Protein AF-A0A354Q6F8-F1 (afdb_monomer_lite)

Structure (mmCIF, N/CA/C/O backbone):
data_AF-A0A354Q6F8-F1
#
_entry.id   AF-A0A354Q6F8-F1
#
loop_
_atom_site.group_PDB
_atom_site.id
_atom_site.type_symbol
_atom_site.label_atom_id
_atom_site.label_alt_id
_atom_site.label_comp_id
_atom_site.label_asym_id
_atom_site.label_entity_id
_atom_site.label_seq_id
_atom_site.pdbx_PDB_ins_code
_atom_site.Cartn_x
_atom_site.Cartn_y
_atom_site.Cartn_z
_atom_site.occupancy
_atom_site.B_iso_or_equiv
_atom_site.auth_seq_id
_atom_site.auth_comp_id
_atom_site.auth_asym_id
_atom_site.auth_atom_id
_atom_site.pdbx_PDB_model_num
ATOM 1 N N . ASP A 1 1 ? -7.484 -0.399 -15.436 1.00 72.12 1 ASP A N 1
ATOM 2 C CA . ASP A 1 1 ? -6.934 -0.779 -14.123 1.00 72.12 1 ASP A CA 1
ATOM 3 C C . ASP A 1 1 ? -5.488 -0.361 -13.973 1.00 72.12 1 ASP A C 1
ATOM 5 O O . ASP A 1 1 ? -4.770 -0.284 -14.967 1.00 72.12 1 ASP A O 1
ATOM 9 N N . LEU A 1 2 ? -5.095 -0.040 -12.742 1.00 78.19 2 LEU A N 1
ATOM 10 C CA . LEU A 1 2 ? -3.714 0.239 -12.364 1.00 78.19 2 LEU A CA 1
ATOM 11 C C . LEU A 1 2 ? -3.034 -1.099 -12.034 1.00 78.19 2 LEU A C 1
ATOM 13 O O . LEU A 1 2 ? -3.573 -1.889 -11.267 1.00 78.19 2 LEU A O 1
ATOM 17 N N . ASP A 1 3 ? -1.867 -1.354 -12.614 1.00 92.25 3 ASP A N 1
ATOM 18 C CA . ASP A 1 3 ? -1.077 -2.560 -12.347 1.00 92.25 3 ASP A CA 1
ATOM 19 C C . ASP A 1 3 ? -0.376 -2.426 -10.982 1.00 92.25 3 ASP A C 1
ATOM 21 O O . ASP A 1 3 ? 0.593 -1.673 -10.849 1.00 92.25 3 ASP A O 1
ATOM 25 N N . LEU A 1 4 ? -0.910 -3.098 -9.955 1.00 93.12 4 LEU A N 1
ATOM 26 C CA . LEU A 1 4 ? -0.446 -2.959 -8.571 1.00 93.12 4 LEU A CA 1
ATOM 27 C C . LEU A 1 4 ? 0.986 -3.456 -8.358 1.00 93.12 4 LEU A C 1
ATOM 29 O O . LEU A 1 4 ? 1.673 -2.914 -7.497 1.00 93.12 4 LEU A O 1
ATOM 33 N N . GLU A 1 5 ? 1.468 -4.413 -9.150 1.00 92.88 5 GLU A N 1
ATOM 34 C CA . GLU A 1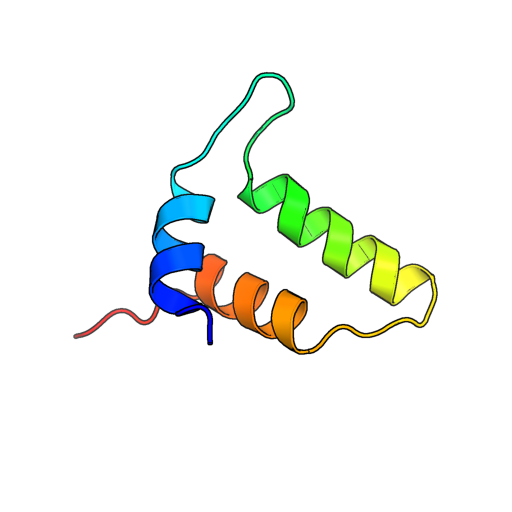 5 ? 2.852 -4.894 -9.064 1.00 92.88 5 GLU A CA 1
ATOM 35 C C . GLU A 1 5 ? 3.819 -3.790 -9.500 1.00 92.88 5 GLU A C 1
ATOM 37 O O . GLU A 1 5 ? 4.737 -3.424 -8.764 1.00 92.88 5 GLU A O 1
ATOM 42 N N . LYS A 1 6 ? 3.535 -3.143 -10.639 1.00 92.88 6 LYS A N 1
ATOM 43 C CA . LYS A 1 6 ? 4.312 -1.979 -11.101 1.00 92.88 6 LYS A CA 1
ATOM 44 C C . LYS A 1 6 ? 4.241 -0.800 -10.136 1.00 92.88 6 LYS A C 1
ATOM 46 O O . LYS A 1 6 ? 5.171 0.007 -10.069 1.00 92.88 6 LYS A O 1
ATOM 51 N N . VAL A 1 7 ? 3.125 -0.641 -9.428 1.00 94.12 7 VAL A N 1
ATOM 52 C CA . VAL A 1 7 ? 2.991 0.392 -8.393 1.00 94.12 7 VAL A CA 1
ATOM 53 C C . VAL A 1 7 ? 3.851 0.038 -7.186 1.00 94.12 7 VAL A C 1
ATOM 55 O O . VAL A 1 7 ? 4.611 0.895 -6.742 1.00 94.12 7 VAL A O 1
ATOM 58 N N . ALA A 1 8 ? 3.797 -1.204 -6.703 1.00 94.31 8 ALA A N 1
ATOM 59 C CA . ALA A 1 8 ? 4.607 -1.677 -5.583 1.00 94.31 8 ALA A CA 1
ATOM 60 C C . ALA A 1 8 ? 6.108 -1.476 -5.850 1.00 94.31 8 ALA A C 1
ATOM 62 O O . ALA A 1 8 ? 6.802 -0.887 -5.021 1.00 94.31 8 ALA A O 1
ATOM 63 N N . GLU A 1 9 ? 6.591 -1.835 -7.046 1.00 92.62 9 GLU A N 1
ATOM 64 C CA . GLU A 1 9 ? 7.986 -1.609 -7.461 1.00 92.62 9 GLU A CA 1
ATOM 65 C C . GLU A 1 9 ? 8.416 -0.139 -7.352 1.00 92.62 9 GLU A C 1
ATOM 67 O O . GLU A 1 9 ? 9.541 0.166 -6.943 1.00 92.62 9 GLU A O 1
ATOM 72 N N . ARG A 1 10 ? 7.528 0.790 -7.728 1.00 92.62 10 ARG A N 1
ATOM 73 C CA . ARG A 1 10 ? 7.790 2.233 -7.635 1.00 92.62 10 ARG A CA 1
ATOM 74 C C . ARG A 1 10 ? 7.757 2.707 -6.190 1.00 92.62 10 ARG A C 1
ATOM 76 O O . ARG A 1 10 ? 8.621 3.486 -5.803 1.00 92.62 10 ARG A O 1
ATOM 83 N N . VAL A 1 11 ? 6.786 2.238 -5.408 1.00 93.31 11 VAL A N 1
ATOM 84 C CA . VAL A 1 11 ? 6.593 2.634 -4.007 1.00 93.31 11 VAL A CA 1
ATOM 85 C C . VAL A 1 11 ? 7.790 2.239 -3.147 1.00 93.31 11 VAL A C 1
ATOM 87 O O . VAL A 1 11 ? 8.269 3.074 -2.385 1.00 93.31 11 VAL A O 1
ATOM 90 N N . VAL A 1 12 ? 8.326 1.026 -3.321 1.00 92.62 12 VAL A N 1
ATOM 91 C CA . VAL A 1 12 ? 9.514 0.543 -2.588 1.00 92.62 12 VAL A CA 1
ATOM 92 C C . VAL A 1 12 ? 10.731 1.453 -2.795 1.00 92.62 12 VAL A C 1
ATOM 94 O O . VAL A 1 12 ? 11.565 1.587 -1.905 1.00 92.62 12 VAL A O 1
ATOM 97 N N . ARG A 1 13 ? 10.849 2.085 -3.969 1.00 91.19 13 ARG A N 1
ATOM 98 C CA . ARG A 1 13 ? 11.999 2.929 -4.339 1.00 91.19 13 ARG A CA 1
ATOM 99 C C . ARG A 1 13 ? 11.760 4.424 -4.128 1.00 91.19 13 ARG A C 1
ATOM 101 O O . ARG A 1 13 ? 12.699 5.204 -4.262 1.00 91.19 13 ARG A O 1
ATOM 108 N N . ALA A 1 14 ? 10.519 4.835 -3.883 1.00 93.81 14 ALA A N 1
ATOM 109 C CA . ALA A 1 14 ? 10.149 6.239 -3.803 1.00 93.81 14 ALA A CA 1
ATOM 110 C C . ALA A 1 14 ? 10.331 6.773 -2.377 1.00 93.81 14 ALA A C 1
ATOM 112 O O . ALA A 1 14 ? 9.724 6.281 -1.425 1.00 93.81 14 ALA A O 1
ATOM 113 N N . GLU A 1 15 ? 11.128 7.830 -2.251 1.00 95.12 15 GLU A N 1
ATOM 114 C CA . GLU A 1 15 ? 11.357 8.554 -1.004 1.00 95.12 15 GLU A CA 1
ATOM 115 C C . GLU A 1 15 ? 11.232 10.058 -1.251 1.00 95.12 15 GLU A C 1
ATOM 117 O O . GLU A 1 15 ? 11.671 10.583 -2.279 1.00 95.12 15 GLU A O 1
ATOM 122 N N . GLY A 1 16 ? 10.592 10.753 -0.315 1.00 92.38 16 GLY A N 1
ATOM 123 C CA . GLY A 1 16 ? 10.426 12.198 -0.352 1.00 92.38 16 GLY A CA 1
ATOM 124 C C . GLY A 1 16 ? 10.888 12.855 0.942 1.00 92.38 16 GLY A C 1
ATOM 125 O O . GLY A 1 16 ? 11.348 12.210 1.877 1.00 92.38 16 GLY A O 1
ATOM 126 N N . LYS A 1 17 ? 10.689 14.173 1.032 1.00 93.38 17 LYS A N 1
ATOM 127 C CA . LYS A 1 17 ? 11.071 14.983 2.204 1.00 93.38 17 LYS A CA 1
ATOM 128 C C . LYS A 1 17 ? 10.517 14.455 3.541 1.00 93.38 17 LYS A C 1
ATOM 130 O O . LYS A 1 17 ? 11.090 14.743 4.586 1.00 93.38 17 LYS A O 1
ATOM 135 N N . CYS A 1 18 ? 9.398 13.733 3.506 1.00 91.62 18 CYS A N 1
ATOM 136 C CA . CYS A 1 18 ? 8.689 13.238 4.686 1.00 91.62 18 CYS A CA 1
ATOM 137 C C . CYS A 1 18 ? 8.898 11.734 4.953 1.00 91.62 18 CYS A C 1
ATOM 139 O O . CYS A 1 18 ? 8.187 11.191 5.793 1.00 91.62 18 CYS A O 1
ATOM 141 N N . GLY A 1 19 ? 9.825 11.072 4.252 1.00 93.38 19 GLY A N 1
ATOM 142 C CA . GLY A 1 19 ? 10.090 9.635 4.381 1.00 93.38 19 GLY A CA 1
ATOM 143 C C . GLY A 1 19 ? 9.704 8.831 3.140 1.00 93.38 19 GLY A C 1
ATOM 144 O O . GLY A 1 19 ? 9.459 9.392 2.063 1.00 93.38 19 GLY A O 1
ATOM 145 N N . SER A 1 20 ? 9.676 7.506 3.288 1.00 96.62 20 SER A N 1
ATOM 146 C CA . SER A 1 20 ? 9.427 6.590 2.176 1.00 96.62 20 SER A CA 1
ATOM 147 C C . SER A 1 20 ? 7.939 6.504 1.824 1.00 96.62 20 SER A C 1
ATOM 149 O O . SER A 1 20 ? 7.054 6.649 2.672 1.00 96.62 20 SER A O 1
ATOM 151 N N . CYS A 1 21 ? 7.631 6.223 0.558 1.00 95.88 21 CYS A N 1
ATOM 152 C CA . CYS A 1 21 ? 6.257 5.915 0.164 1.00 95.88 21 CYS A CA 1
ATOM 153 C C . CYS A 1 21 ? 5.757 4.606 0.798 1.00 95.88 21 CYS A C 1
ATOM 155 O O . CYS A 1 21 ? 4.551 4.461 0.989 1.00 95.88 21 CYS A O 1
ATOM 157 N N . HIS A 1 22 ? 6.654 3.686 1.162 1.00 95.75 22 HIS A N 1
ATOM 158 C CA . HIS A 1 22 ? 6.300 2.496 1.933 1.00 95.75 22 HIS A CA 1
ATOM 159 C C . HIS A 1 22 ? 5.705 2.880 3.296 1.00 95.75 22 HIS A C 1
ATOM 161 O O . HIS A 1 22 ? 4.578 2.481 3.590 1.00 95.75 22 HIS A O 1
ATOM 167 N N . ASP A 1 23 ? 6.385 3.737 4.067 1.00 95.88 23 ASP A N 1
ATOM 168 C CA . ASP A 1 23 ? 5.884 4.213 5.365 1.00 95.88 23 ASP A CA 1
ATOM 169 C C . ASP A 1 23 ? 4.516 4.887 5.220 1.00 95.88 23 ASP A C 1
ATOM 171 O O . ASP A 1 23 ? 3.630 4.715 6.057 1.00 95.88 23 ASP A O 1
ATOM 175 N N . TYR A 1 24 ? 4.317 5.656 4.145 1.00 96.06 24 TYR A N 1
ATOM 176 C CA . TYR A 1 24 ? 3.034 6.294 3.864 1.00 96.06 24 TYR A CA 1
ATOM 177 C C . TYR A 1 24 ? 1.906 5.266 3.677 1.00 96.06 24 TYR A C 1
ATOM 179 O O . TYR A 1 24 ? 0.852 5.389 4.308 1.00 96.06 24 TYR A O 1
ATOM 187 N N . VAL A 1 25 ? 2.120 4.242 2.845 1.00 96.50 25 VAL A N 1
ATOM 188 C CA . VAL A 1 25 ? 1.125 3.187 2.582 1.00 96.50 25 VAL A CA 1
ATOM 189 C C . VAL A 1 25 ? 0.843 2.383 3.852 1.00 96.50 25 VAL A C 1
ATOM 191 O O . VAL A 1 25 ? -0.319 2.219 4.225 1.00 96.50 25 VAL A O 1
ATOM 194 N N . GLN A 1 26 ? 1.889 1.961 4.564 1.00 97.19 26 GLN A N 1
ATOM 195 C CA . GLN A 1 26 ? 1.769 1.186 5.799 1.00 97.19 26 GLN A CA 1
ATOM 196 C C . GLN A 1 26 ? 0.996 1.954 6.882 1.00 97.19 26 GLN A C 1
ATOM 198 O O . GLN A 1 26 ? 0.058 1.424 7.485 1.00 97.19 26 GLN A O 1
ATOM 203 N N . ASN A 1 27 ? 1.337 3.229 7.104 1.00 97.56 27 ASN A N 1
ATOM 204 C CA . ASN A 1 27 ? 0.635 4.069 8.074 1.00 97.56 27 ASN A CA 1
ATOM 205 C C . ASN A 1 27 ? -0.822 4.301 7.671 1.00 97.56 27 ASN A C 1
ATOM 207 O O . ASN A 1 27 ? -1.701 4.260 8.530 1.00 97.56 27 ASN A O 1
ATOM 211 N N . THR A 1 28 ? -1.096 4.496 6.381 1.00 97.62 28 THR A N 1
ATOM 212 C CA . THR A 1 28 ? -2.466 4.677 5.884 1.00 97.62 28 THR A CA 1
ATOM 213 C C . THR A 1 28 ? -3.329 3.452 6.184 1.00 97.62 28 THR A C 1
ATOM 215 O O . THR A 1 28 ? -4.392 3.598 6.786 1.00 97.62 28 THR A O 1
ATOM 218 N N . VAL A 1 29 ? -2.857 2.243 5.852 1.00 98.12 29 VAL A N 1
ATOM 219 C CA . VAL A 1 29 ? -3.579 0.990 6.146 1.00 98.12 29 VAL A CA 1
ATOM 220 C C . VAL A 1 29 ? -3.809 0.830 7.651 1.00 98.12 29 VAL A C 1
ATOM 222 O O . VAL A 1 29 ? -4.929 0.554 8.082 1.00 98.12 29 VAL A O 1
ATOM 225 N N . LYS A 1 30 ? -2.780 1.091 8.467 1.00 98.25 30 LYS A N 1
ATOM 226 C CA . LYS A 1 30 ? -2.882 1.044 9.931 1.00 98.25 30 LYS A CA 1
ATOM 227 C C . LYS A 1 30 ? -3.968 1.984 10.467 1.00 98.25 30 LYS A C 1
ATOM 229 O O . LYS A 1 30 ? -4.761 1.568 11.310 1.00 98.25 30 LYS A O 1
ATOM 234 N N . PHE A 1 31 ? -4.012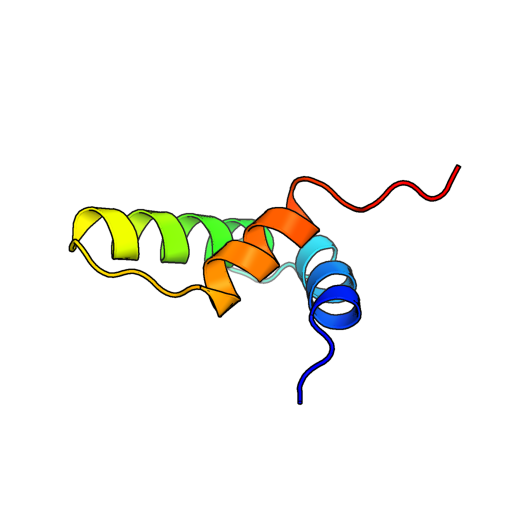 3.235 10.007 1.00 98.50 31 PHE A N 1
ATOM 235 C CA . PHE A 1 31 ? -5.010 4.207 10.465 1.00 98.50 31 PHE A CA 1
ATOM 236 C C . PHE A 1 31 ? -6.423 3.872 9.982 1.00 98.50 31 PHE A C 1
ATOM 238 O O . PHE A 1 31 ? -7.367 4.045 10.748 1.00 98.50 31 PHE A O 1
ATOM 245 N N . LEU A 1 32 ? -6.583 3.339 8.766 1.00 98.38 32 LEU A N 1
ATOM 246 C CA . LEU A 1 32 ? -7.881 2.845 8.297 1.00 98.38 32 LEU A CA 1
ATOM 247 C C . LEU A 1 32 ? -8.412 1.744 9.218 1.00 98.38 32 LEU A C 1
ATOM 249 O O . LEU A 1 32 ? -9.548 1.830 9.677 1.00 98.38 32 LEU A O 1
ATOM 253 N N . HIS A 1 33 ? -7.572 0.768 9.574 1.00 98.19 33 HIS A N 1
ATOM 254 C CA . HIS A 1 33 ? -7.973 -0.318 10.475 1.00 98.19 33 HIS A CA 1
ATOM 255 C C . HIS A 1 33 ? -8.338 0.183 11.875 1.00 98.19 33 HIS A C 1
ATOM 257 O O . HIS A 1 33 ? -9.292 -0.317 12.462 1.00 98.19 33 HIS A O 1
ATOM 263 N N . GLN A 1 34 ? -7.632 1.192 12.398 1.00 98.31 34 GLN A N 1
ATOM 264 C CA . GLN A 1 34 ? -7.975 1.831 13.678 1.00 98.31 34 GLN A CA 1
ATOM 265 C C . GLN A 1 34 ? -9.339 2.535 13.661 1.00 98.31 34 GLN A C 1
ATOM 267 O O . 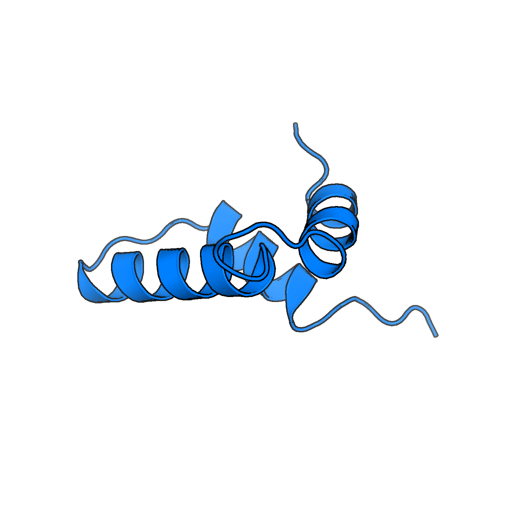GLN A 1 34 ? -9.947 2.699 14.715 1.00 98.31 34 GLN A O 1
ATOM 272 N N . LEU A 1 35 ? -9.809 2.945 12.482 1.00 98.25 35 LEU A N 1
ATOM 273 C CA . LEU A 1 35 ? -11.118 3.559 12.262 1.00 98.25 35 LEU A CA 1
ATOM 274 C C . LEU A 1 35 ? -12.182 2.542 11.813 1.00 98.25 35 LEU A C 1
ATOM 276 O O . LEU A 1 35 ? -13.247 2.950 11.359 1.00 98.25 35 LEU A O 1
ATOM 280 N N . GLU A 1 36 ? -11.891 1.239 11.903 1.00 98.00 36 GLU A N 1
ATOM 281 C CA . GLU A 1 36 ? -12.760 0.144 11.442 1.00 98.00 36 GLU A CA 1
ATOM 282 C C . GLU A 1 36 ? -13.078 0.191 9.931 1.00 98.00 36 GLU A C 1
ATOM 284 O O . GLU A 1 36 ? -14.051 -0.398 9.458 1.00 98.00 36 GLU A O 1
ATOM 289 N N . LEU A 1 37 ? -12.226 0.859 9.146 1.00 98.38 37 LEU A N 1
ATOM 290 C CA . LEU A 1 37 ? -12.306 0.927 7.688 1.00 98.38 37 LEU A CA 1
ATOM 291 C C . LEU A 1 37 ? -11.363 -0.094 7.045 1.00 98.38 37 LEU A C 1
ATOM 293 O O . LEU A 1 37 ? -10.272 -0.369 7.546 1.00 98.38 37 LEU A O 1
ATOM 297 N N . ARG A 1 38 ? -11.777 -0.640 5.899 1.00 97.44 38 ARG A N 1
ATOM 298 C CA . ARG A 1 38 ? -10.988 -1.577 5.087 1.00 97.44 38 ARG A CA 1
ATOM 299 C C . ARG A 1 38 ? -10.895 -1.059 3.661 1.00 97.44 38 ARG A C 1
ATOM 301 O O . ARG A 1 38 ? -11.902 -0.643 3.094 1.00 97.44 38 ARG A O 1
ATOM 308 N N . ASP A 1 39 ? -9.703 -1.137 3.086 1.00 97.56 39 ASP A N 1
ATOM 309 C CA . ASP A 1 39 ? -9.470 -0.868 1.669 1.00 97.56 39 ASP A CA 1
ATOM 310 C C . ASP A 1 39 ? -8.689 -2.053 1.083 1.00 97.56 39 ASP A C 1
ATOM 312 O O . ASP A 1 39 ? -7.473 -2.148 1.278 1.00 97.56 39 ASP A O 1
ATOM 316 N N . PRO A 1 40 ? -9.373 -2.979 0.383 1.00 96.44 40 PRO A N 1
ATOM 317 C CA . PRO A 1 40 ? -8.741 -4.181 -0.151 1.00 96.44 40 PRO A CA 1
ATOM 318 C C . PRO A 1 40 ? -7.603 -3.891 -1.136 1.00 96.44 40 PRO A C 1
ATOM 320 O O . PRO A 1 40 ? -6.665 -4.677 -1.232 1.00 96.44 40 PRO A O 1
ATOM 323 N N . VAL A 1 41 ? -7.665 -2.771 -1.863 1.00 95.75 41 VAL A N 1
ATOM 324 C CA . VAL A 1 41 ? -6.660 -2.413 -2.872 1.00 95.75 41 VAL A CA 1
ATOM 325 C C . VAL A 1 41 ? -5.393 -1.906 -2.190 1.00 95.75 41 VAL A C 1
ATOM 327 O O . VAL A 1 41 ? -4.295 -2.326 -2.553 1.00 95.75 41 VAL A O 1
ATOM 330 N N . LEU A 1 42 ? -5.528 -1.052 -1.172 1.00 96.19 42 LEU A N 1
ATOM 331 C CA . LEU A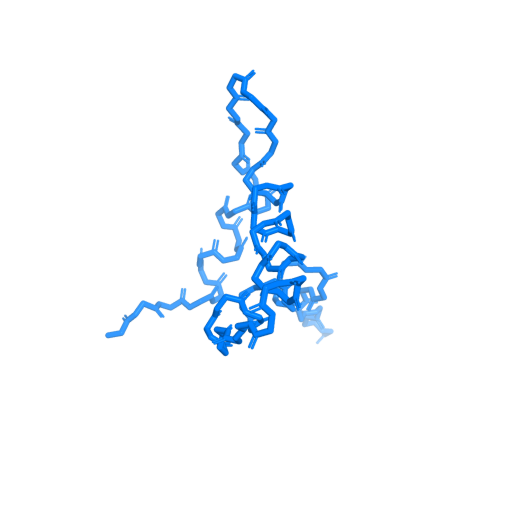 1 42 ? -4.391 -0.607 -0.359 1.00 96.19 42 LEU A CA 1
ATOM 332 C C . LEU A 1 42 ? -3.766 -1.758 0.437 1.00 96.19 42 LEU A C 1
ATOM 334 O O . LEU A 1 42 ? -2.545 -1.828 0.549 1.00 96.19 42 LEU A O 1
ATOM 338 N N . GLU A 1 43 ? -4.580 -2.679 0.951 1.00 97.69 43 GLU A N 1
ATOM 339 C CA . GLU A 1 43 ? -4.106 -3.878 1.654 1.00 97.69 43 GLU A CA 1
ATOM 340 C C . GLU A 1 43 ? -3.341 -4.824 0.722 1.00 97.69 43 GLU A C 1
ATOM 342 O O . GLU A 1 43 ? -2.272 -5.330 1.079 1.00 97.69 43 GLU A O 1
ATOM 347 N N . GLN 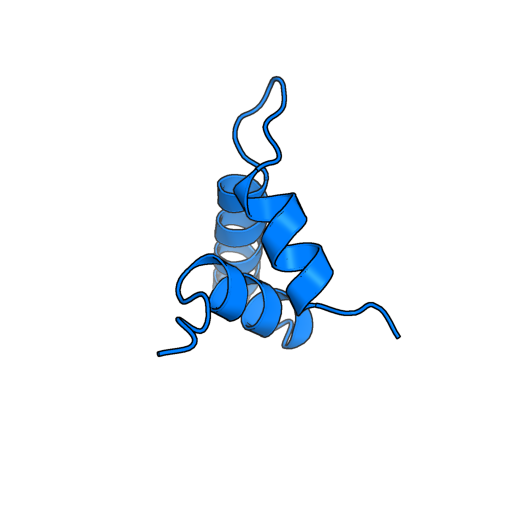A 1 44 ? -3.846 -5.025 -0.498 1.00 96.25 44 GLN A N 1
ATOM 348 C CA . GLN A 1 44 ? -3.155 -5.801 -1.522 1.00 96.25 44 GLN A CA 1
ATOM 349 C C . GLN A 1 44 ? -1.849 -5.123 -1.948 1.00 96.25 44 GLN A C 1
ATOM 351 O O . GLN A 1 44 ? -0.827 -5.793 -2.083 1.00 96.25 44 GLN A O 1
ATOM 356 N N . LEU A 1 45 ? -1.855 -3.798 -2.117 1.00 95.94 45 LEU A N 1
ATOM 357 C CA . LEU A 1 45 ? -0.650 -3.039 -2.434 1.00 95.94 45 LEU A CA 1
ATOM 358 C C . LEU A 1 45 ? 0.404 -3.169 -1.327 1.00 95.94 45 LEU A C 1
ATOM 360 O O . LEU A 1 45 ? 1.564 -3.434 -1.632 1.00 95.94 45 LEU A O 1
ATOM 364 N N . LEU A 1 46 ? 0.009 -3.027 -0.059 1.00 96.69 46 LEU A N 1
ATOM 365 C CA . LEU A 1 46 ? 0.916 -3.206 1.076 1.00 96.69 46 LEU A CA 1
ATOM 366 C C . LEU A 1 46 ? 1.504 -4.622 1.099 1.00 96.69 46 LEU A C 1
ATOM 368 O O . LEU A 1 46 ? 2.711 -4.779 1.255 1.00 96.69 46 LEU A O 1
ATOM 372 N N . THR A 1 47 ? 0.678 -5.639 0.837 1.00 96.00 47 THR A N 1
ATOM 373 C CA . THR A 1 47 ? 1.137 -7.033 0.739 1.00 96.00 47 THR A CA 1
ATOM 374 C C . THR A 1 47 ? 2.209 -7.201 -0.344 1.00 96.00 47 THR A C 1
ATOM 376 O O . THR A 1 47 ? 3.219 -7.856 -0.103 1.00 96.00 47 THR A O 1
ATOM 379 N N . LEU A 1 48 ? 2.031 -6.588 -1.520 1.00 94.88 48 LEU A N 1
ATOM 380 C CA . LEU A 1 48 ? 3.013 -6.640 -2.613 1.00 94.88 48 LEU A CA 1
ATOM 381 C C . LEU A 1 48 ? 4.323 -5.904 -2.283 1.00 94.88 48 LEU A C 1
ATOM 383 O O . LEU A 1 48 ? 5.380 -6.296 -2.773 1.00 94.88 48 LEU A O 1
ATOM 387 N N . ILE A 1 49 ? 4.258 -4.846 -1.470 1.00 94.12 49 ILE A N 1
ATOM 388 C CA . ILE A 1 49 ? 5.427 -4.077 -1.015 1.00 94.12 49 I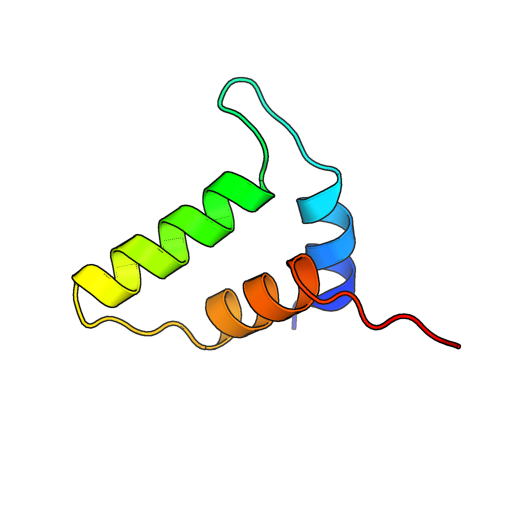LE A CA 1
ATOM 389 C C . ILE A 1 49 ? 6.236 -4.868 0.022 1.00 94.12 49 ILE A C 1
ATOM 391 O O . ILE A 1 49 ? 7.461 -4.920 -0.076 1.00 94.12 49 ILE A O 1
ATOM 395 N N . GLU A 1 50 ? 5.567 -5.475 1.007 1.00 93.31 50 GLU A N 1
ATOM 396 C CA . GLU A 1 50 ? 6.213 -6.192 2.118 1.00 93.31 50 GLU A CA 1
ATOM 397 C C . GLU A 1 50 ? 6.675 -7.604 1.727 1.00 93.31 50 GLU A C 1
ATOM 399 O O . GLU A 1 50 ? 7.691 -8.092 2.227 1.00 93.31 50 GLU A O 1
ATOM 404 N N . TYR A 1 51 ? 5.957 -8.248 0.803 1.00 89.31 51 TYR A N 1
ATOM 405 C CA . TYR A 1 51 ? 6.222 -9.606 0.329 1.00 89.31 51 TYR A CA 1
ATOM 406 C C . TYR A 1 51 ? 6.305 -9.636 -1.203 1.00 89.31 51 TYR A C 1
ATOM 408 O O . TYR A 1 51 ? 5.442 -10.231 -1.862 1.00 89.31 51 TYR A O 1
ATOM 416 N N . PRO A 1 52 ? 7.333 -8.998 -1.798 1.00 79.00 52 PRO A N 1
ATOM 417 C CA . PRO A 1 52 ? 7.531 -9.055 -3.237 1.00 79.00 52 PRO A CA 1
ATOM 418 C C . PRO A 1 52 ? 7.667 -10.519 -3.656 1.00 79.00 52 PRO A C 1
ATOM 420 O O . PRO A 1 52 ? 8.418 -11.283 -3.045 1.00 79.00 52 PRO A O 1
ATOM 423 N N . GLN A 1 53 ? 6.914 -10.922 -4.679 1.00 70.06 53 GLN A N 1
ATOM 424 C CA . GLN A 1 53 ? 6.966 -12.282 -5.206 1.00 70.06 53 GLN A CA 1
ATOM 425 C C . GLN A 1 53 ? 8.372 -12.525 -5.766 1.00 70.06 53 GLN A C 1
ATOM 427 O O . GLN A 1 53 ? 8.700 -12.095 -6.872 1.00 70.06 53 GLN A O 1
ATOM 432 N N . ILE A 1 54 ? 9.233 -13.176 -4.981 1.00 59.72 54 ILE A N 1
ATOM 433 C CA . ILE A 1 54 ? 10.541 -13.626 -5.449 1.00 59.72 54 ILE A CA 1
ATOM 434 C C . ILE A 1 54 ? 10.253 -14.701 -6.493 1.00 59.72 54 ILE A C 1
ATOM 436 O O . ILE A 1 54 ? 9.881 -15.823 -6.155 1.00 59.72 54 ILE A O 1
ATOM 440 N N . SER A 1 55 ? 10.376 -14.339 -7.768 1.00 54.56 55 SER A N 1
ATOM 441 C CA . SER A 1 55 ? 10.423 -15.323 -8.844 1.00 54.56 55 SER A CA 1
ATOM 442 C C . SER A 1 55 ? 11.716 -16.121 -8.662 1.00 54.56 55 SER A C 1
ATOM 444 O O . SER A 1 55 ? 12.802 -15.563 -8.824 1.00 54.56 55 SER A O 1
ATOM 446 N N . VAL A 1 56 ? 11.588 -17.379 -8.232 1.00 38.66 56 VAL A N 1
ATOM 447 C CA . VAL A 1 56 ? 12.674 -18.375 -8.235 1.00 38.66 56 VAL A CA 1
ATOM 448 C C . VAL A 1 56 ? 12.910 -18.851 -9.661 1.00 38.66 56 VAL A C 1
ATOM 450 O O . VAL A 1 56 ? 11.900 -19.099 -10.358 1.00 38.66 56 VAL A O 1
#

pLDDT: mean 91.52, std 11.44, range [38.66, 98.5]

Sequence (56 aa):
DLDLEKVAERVVRAEGKCGSCHDYVQNTVKFLHQLELRDPVLEQLLTLIEYPQISV

Radius of gyration: 11.8 Å; chains: 1; bounding box: 25×33×28 Å

Foldseek 3Di:
DDDLLVVLVCQLVDADPVGGSLCVLVVVQVVCVVVVHDDVSSVVSNCCNVPPPPDD

Secondary structure (DSSP, 8-state):
---HHHHHHHHHH-EETTEEHHHHHHHHHHHHHHTT---HHHHHHHHHHHS-----